Protein AF-A0A1Y2C7G5-F1 (afdb_monomer_lite)

Structure (mmCIF, N/CA/C/O backbone):
data_AF-A0A1Y2C7G5-F1
#
_entry.id   AF-A0A1Y2C7G5-F1
#
loop_
_atom_site.group_PDB
_atom_site.id
_atom_site.type_symbol
_atom_site.label_atom_id
_atom_site.label_alt_id
_atom_site.label_comp_id
_atom_site.label_asym_id
_atom_site.label_entity_id
_atom_site.label_seq_id
_atom_site.pdbx_PDB_ins_code
_atom_site.Cartn_x
_atom_site.Cartn_y
_atom_site.Cartn_z
_atom_site.occupancy
_atom_site.B_iso_or_equiv
_atom_site.auth_seq_id
_atom_site.auth_comp_id
_atom_site.auth_asym_id
_atom_site.auth_atom_id
_atom_site.pdbx_PDB_model_num
ATOM 1 N N . MET A 1 1 ? -5.604 57.577 -25.622 1.00 51.41 1 MET A N 1
ATOM 2 C CA . MET A 1 1 ? -5.191 56.832 -24.415 1.00 51.41 1 MET A CA 1
ATOM 3 C C . MET A 1 1 ? -6.431 56.536 -23.591 1.00 51.41 1 MET A C 1
ATOM 5 O O . MET A 1 1 ? -6.932 57.482 -23.015 1.00 51.41 1 MET A O 1
ATOM 9 N N . VAL A 1 2 ? -6.930 55.295 -23.579 1.00 41.09 2 VAL A N 1
ATOM 10 C CA . VAL A 1 2 ? -7.532 54.633 -22.401 1.00 41.09 2 VAL A CA 1
ATOM 11 C C . VAL A 1 2 ? -7.419 53.125 -22.664 1.00 41.09 2 VAL A C 1
ATOM 13 O O . VAL A 1 2 ? -7.925 52.638 -23.675 1.00 41.09 2 VAL A O 1
ATOM 16 N N . SER A 1 3 ? -6.680 52.417 -21.813 1.00 42.81 3 SER A N 1
ATOM 17 C CA . SER A 1 3 ? -6.495 50.964 -21.861 1.00 42.81 3 SER A CA 1
ATOM 18 C C . SER A 1 3 ? -7.824 50.241 -21.644 1.00 42.81 3 SER A C 1
ATOM 20 O O . SER A 1 3 ? -8.533 50.539 -20.687 1.00 42.81 3 SER A O 1
ATOM 22 N N . LYS A 1 4 ? -8.146 49.257 -22.491 1.00 42.03 4 LYS A N 1
ATOM 23 C CA . LYS A 1 4 ? -9.118 48.217 -22.142 1.00 42.03 4 LYS A CA 1
ATOM 24 C C . LYS A 1 4 ? -8.353 47.107 -21.435 1.00 42.03 4 LYS A C 1
ATOM 26 O O . LYS A 1 4 ? -7.697 46.298 -22.086 1.00 42.03 4 LYS A O 1
ATOM 31 N N . THR A 1 5 ? -8.385 47.125 -20.109 1.00 48.00 5 THR A N 1
ATOM 32 C CA . THR A 1 5 ? -7.945 45.999 -19.286 1.00 48.00 5 THR A CA 1
ATOM 33 C C . THR A 1 5 ? -8.852 44.820 -19.618 1.00 48.00 5 THR A C 1
ATOM 35 O O . THR A 1 5 ? -10.070 44.912 -19.491 1.00 48.00 5 THR A O 1
ATOM 38 N N . HIS A 1 6 ? -8.261 43.751 -20.142 1.00 41.38 6 HIS A N 1
ATOM 39 C CA . HIS A 1 6 ? -8.934 42.480 -20.354 1.00 41.38 6 HIS A CA 1
ATOM 40 C C . HIS A 1 6 ? -9.128 41.868 -18.960 1.00 41.38 6 HIS A C 1
ATOM 42 O O . HIS A 1 6 ? -8.178 41.343 -18.382 1.00 41.38 6 HIS A O 1
ATOM 48 N N . GLU A 1 7 ? -10.311 42.040 -18.369 1.00 41.59 7 GLU A N 1
ATOM 49 C CA . GLU A 1 7 ? -10.698 41.295 -17.172 1.00 41.59 7 GLU A CA 1
ATOM 50 C C . GLU A 1 7 ? -10.745 39.817 -17.561 1.00 41.59 7 GLU A C 1
ATOM 52 O O . GLU A 1 7 ? -11.618 39.374 -18.308 1.00 41.59 7 GLU A O 1
ATOM 57 N N . GLN A 1 8 ? -9.740 39.064 -17.113 1.00 48.88 8 GLN A N 1
ATOM 58 C CA . GLN A 1 8 ? -9.818 37.612 -17.105 1.00 48.88 8 GLN A CA 1
ATOM 59 C C . GLN A 1 8 ? -11.029 37.222 -16.246 1.00 48.88 8 GLN A C 1
ATOM 61 O O . GLN A 1 8 ? -11.233 37.844 -15.199 1.00 48.88 8 GLN A O 1
ATOM 66 N N . PRO A 1 9 ? -11.836 36.227 -16.649 1.00 37.09 9 PRO A N 1
ATOM 67 C CA . PRO A 1 9 ? -12.892 35.729 -15.786 1.00 37.09 9 PRO A CA 1
ATOM 68 C C . PRO A 1 9 ? -12.248 35.252 -14.482 1.00 37.09 9 PRO A C 1
ATOM 70 O O . PRO A 1 9 ? -11.408 34.352 -14.484 1.00 37.09 9 PRO A O 1
ATOM 73 N N . ILE A 1 10 ? -12.612 35.901 -13.376 1.00 46.59 10 ILE A N 1
ATOM 74 C CA . ILE A 1 10 ? -12.344 35.393 -12.036 1.00 46.59 10 ILE A CA 1
ATOM 75 C C . ILE A 1 10 ? -13.164 34.112 -11.954 1.00 46.59 10 ILE A C 1
ATOM 77 O O . ILE A 1 10 ? -14.386 34.161 -11.831 1.00 46.59 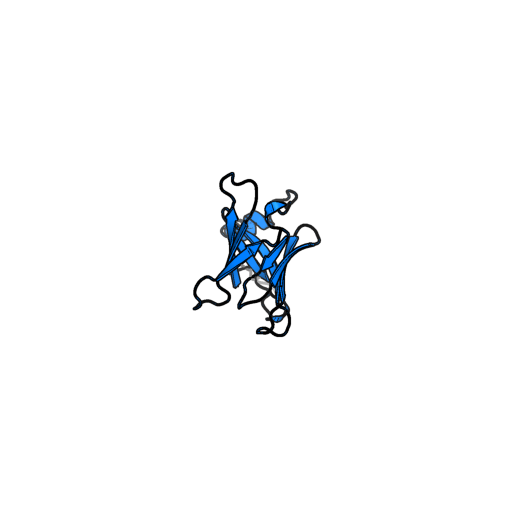10 ILE A O 1
ATOM 81 N N . ILE A 1 11 ? -12.501 32.971 -12.118 1.00 42.19 11 ILE A N 1
ATOM 82 C CA . ILE A 1 11 ? -13.106 31.681 -11.819 1.00 42.19 11 ILE A CA 1
ATOM 83 C C . ILE A 1 11 ? -13.398 31.723 -10.321 1.00 42.19 11 ILE A C 1
ATOM 85 O O . ILE A 1 11 ? -12.489 31.899 -9.505 1.00 42.19 11 ILE A O 1
ATOM 89 N N . ASP A 1 12 ? -14.677 31.655 -9.976 1.00 39.59 12 ASP A N 1
ATOM 90 C CA . ASP A 1 12 ? -15.133 31.611 -8.600 1.00 39.59 12 ASP A CA 1
ATOM 91 C C . ASP A 1 12 ? -14.584 30.324 -7.961 1.00 39.59 12 ASP A C 1
ATOM 93 O O . ASP A 1 12 ? -14.907 29.208 -8.372 1.00 39.59 12 ASP A O 1
ATOM 97 N N . ALA A 1 13 ? -13.700 30.473 -6.972 1.00 43.47 13 ALA A N 1
ATOM 98 C CA . ALA A 1 13 ? -13.048 29.359 -6.283 1.00 43.47 13 ALA A CA 1
ATOM 99 C C . ALA A 1 13 ? -14.039 28.445 -5.536 1.00 43.47 13 ALA A C 1
ATOM 101 O O . ALA A 1 13 ? -13.641 27.407 -5.006 1.00 43.47 13 ALA A O 1
ATOM 102 N N . SER A 1 14 ? -15.324 28.806 -5.493 1.00 42.12 14 SER A N 1
ATOM 103 C CA . SER A 1 14 ? -16.374 27.962 -4.934 1.00 42.12 14 SER A CA 1
ATOM 104 C C . SER A 1 14 ? -16.755 26.764 -5.823 1.00 42.12 14 SER A C 1
ATOM 106 O O . SER A 1 14 ? -17.218 25.758 -5.283 1.00 42.12 14 SER A O 1
ATOM 108 N N . GLU A 1 15 ? -16.449 26.770 -7.129 1.00 40.94 15 GLU A N 1
ATOM 109 C CA . GLU A 1 15 ? -16.726 25.627 -8.027 1.00 40.94 15 GLU A CA 1
ATOM 110 C C . GLU A 1 15 ? -15.600 24.571 -8.078 1.00 40.94 15 GLU A C 1
ATOM 112 O O . GLU A 1 15 ? -15.836 23.420 -8.450 1.00 40.94 15 GLU A O 1
ATOM 117 N N . LEU A 1 16 ? -14.393 24.900 -7.599 1.00 40.94 16 LEU A N 1
ATOM 118 C CA . LEU A 1 16 ? -13.243 23.978 -7.497 1.00 40.94 16 LEU A CA 1
ATOM 119 C C . LEU A 1 16 ? -13.397 22.898 -6.406 1.00 40.94 16 LEU A C 1
ATOM 121 O O . LEU A 1 16 ? -12.507 22.072 -6.196 1.00 40.94 16 LEU A O 1
ATOM 125 N N . THR A 1 17 ? -14.519 22.891 -5.688 1.00 44.03 17 THR A N 1
ATOM 126 C CA . THR A 1 17 ? -14.719 22.062 -4.490 1.00 44.03 17 THR A CA 1
ATOM 127 C C . THR A 1 17 ? -15.433 20.737 -4.753 1.00 44.03 17 THR A C 1
ATOM 129 O O . THR A 1 17 ? -15.650 19.973 -3.815 1.00 44.03 17 THR A O 1
ATOM 132 N N . SER A 1 18 ? -15.751 20.405 -6.005 1.00 40.66 18 SER A N 1
ATOM 133 C CA . SER A 1 18 ? -16.521 19.192 -6.326 1.00 40.66 18 SER A CA 1
ATOM 134 C C . SER A 1 18 ? -15.691 17.902 -6.382 1.00 40.66 18 SER A C 1
ATOM 136 O O . SER A 1 18 ? -16.245 16.849 -6.690 1.00 40.66 18 SER A O 1
ATOM 138 N N . ASN A 1 19 ? -14.387 17.945 -6.078 1.00 41.91 19 ASN A N 1
ATOM 139 C CA . ASN A 1 19 ? -13.606 16.727 -5.889 1.00 41.91 19 ASN A CA 1
ATOM 140 C C . ASN A 1 19 ? -13.552 16.381 -4.386 1.00 41.91 19 ASN A C 1
ATOM 142 O O . ASN A 1 19 ? -13.026 17.185 -3.605 1.00 41.91 19 ASN A O 1
ATOM 146 N N . PRO A 1 20 ? -14.048 15.205 -3.951 1.00 49.25 20 PRO A N 1
ATOM 147 C CA . PRO A 1 20 ? -13.885 14.746 -2.571 1.00 49.25 20 PRO A CA 1
ATOM 148 C C . PRO A 1 20 ? -12.416 14.743 -2.112 1.00 49.25 20 PRO A C 1
ATOM 150 O O . PRO A 1 20 ? -12.155 14.927 -0.923 1.00 49.25 20 PRO A O 1
ATOM 153 N N . LEU A 1 21 ? -11.456 14.644 -3.042 1.00 40.38 21 LEU A N 1
ATOM 154 C CA . LEU A 1 21 ? -10.027 14.774 -2.760 1.00 40.38 21 LEU A CA 1
ATOM 155 C C . LEU A 1 21 ? -9.626 16.193 -2.318 1.00 40.38 21 LEU A C 1
ATOM 157 O O . LEU A 1 21 ? -8.876 16.347 -1.358 1.00 40.38 21 LEU A O 1
ATOM 161 N N . SER A 1 22 ? -10.164 17.239 -2.955 1.00 37.59 22 SER A N 1
ATOM 162 C CA . SER A 1 22 ? -9.899 18.642 -2.591 1.00 37.59 22 SER A CA 1
ATOM 163 C C . SER A 1 22 ? -10.524 19.010 -1.243 1.00 37.59 22 SER A C 1
ATOM 165 O O . SER A 1 22 ? -9.945 19.777 -0.475 1.00 37.59 22 SER A O 1
ATOM 167 N N . GLN A 1 23 ? -11.687 18.433 -0.922 1.00 44.56 23 GLN A N 1
ATOM 168 C CA . GLN A 1 23 ? -12.337 18.617 0.380 1.00 44.56 23 GLN A CA 1
ATOM 169 C C . GLN A 1 23 ? -11.601 17.877 1.505 1.00 44.56 23 GLN A C 1
ATOM 171 O O . GLN A 1 23 ? -11.470 18.419 2.603 1.00 44.56 23 GLN A O 1
ATOM 176 N N . ALA A 1 24 ? -11.057 16.687 1.224 1.00 44.62 24 ALA A N 1
ATOM 177 C CA . ALA A 1 24 ? -10.143 16.006 2.132 1.00 44.62 24 ALA A CA 1
ATOM 178 C C . ALA A 1 24 ? -8.875 16.856 2.356 1.00 44.62 24 ALA A C 1
ATOM 180 O O . ALA A 1 24 ? -8.520 17.190 3.480 1.00 44.62 24 ALA A O 1
ATOM 181 N N . LEU A 1 25 ? -8.232 17.354 1.304 1.00 45.97 25 LEU A N 1
ATOM 182 C CA . LEU A 1 25 ? -6.993 18.127 1.456 1.00 45.97 25 LEU A CA 1
ATOM 183 C C . LEU A 1 25 ? -7.192 19.520 2.105 1.00 45.97 25 LEU A C 1
ATOM 185 O O . LEU A 1 25 ? -6.262 20.044 2.717 1.00 45.97 25 LEU A O 1
ATOM 189 N N . GLY A 1 26 ? -8.391 20.114 2.016 1.00 37.16 26 GLY A N 1
ATOM 190 C CA . GLY A 1 26 ? -8.720 21.433 2.580 1.00 37.16 26 GLY A CA 1
ATOM 191 C C . GLY A 1 26 ? -9.122 21.447 4.063 1.00 37.16 26 GLY A C 1
ATOM 192 O O . GLY A 1 26 ? -9.064 22.498 4.713 1.00 37.16 26 GLY A O 1
ATOM 193 N N . ALA A 1 27 ? -9.499 20.305 4.640 1.00 41.41 27 ALA A N 1
ATOM 194 C CA . ALA A 1 27 ? -9.822 20.220 6.058 1.00 41.41 27 ALA A CA 1
ATOM 195 C C . ALA A 1 27 ? -8.530 20.209 6.892 1.00 41.41 27 ALA A C 1
ATOM 197 O O . ALA A 1 27 ? -7.851 19.190 7.028 1.00 41.41 27 ALA A O 1
ATOM 198 N N . LYS A 1 28 ? -8.197 21.361 7.492 1.00 36.19 28 LYS A N 1
ATOM 199 C CA . LYS A 1 28 ? -7.251 21.470 8.613 1.00 36.19 28 LYS A CA 1
ATOM 200 C C . LYS A 1 28 ? -7.784 20.676 9.804 1.00 36.19 28 LYS A C 1
ATOM 202 O O . LYS A 1 28 ? -8.421 21.205 10.708 1.00 36.19 28 LYS A O 1
ATOM 207 N N . SER A 1 29 ? -7.536 19.385 9.803 1.00 36.09 29 SER A N 1
ATOM 208 C CA . SER A 1 29 ? -7.647 18.512 10.958 1.00 36.09 29 SER A CA 1
ATOM 209 C C . SER A 1 29 ? -6.587 17.463 10.733 1.00 36.09 29 SER A C 1
ATOM 211 O O . SER A 1 29 ? -6.627 16.799 9.709 1.00 36.09 29 SER A O 1
ATOM 213 N N . SER A 1 30 ? -5.596 17.424 11.627 1.00 38.59 30 SER A N 1
ATOM 214 C CA . SER A 1 30 ? -4.613 16.349 11.791 1.00 38.59 30 SER A CA 1
ATOM 215 C C . SER A 1 30 ? -5.033 15.082 11.039 1.00 38.59 30 SER A C 1
ATOM 217 O O . SER A 1 30 ? -5.835 14.309 11.567 1.00 38.59 30 SER A O 1
ATOM 219 N N . TRP A 1 31 ? -4.540 14.908 9.806 1.00 44.34 31 TRP A N 1
ATOM 220 C CA . TRP A 1 31 ? -4.785 13.721 8.991 1.00 44.34 31 TRP A CA 1
ATOM 221 C C . TRP A 1 31 ? -3.990 12.592 9.628 1.00 44.34 31 TRP A C 1
ATOM 223 O O . TRP A 1 31 ? -2.879 12.277 9.227 1.00 44.34 31 TRP A O 1
ATOM 233 N N . TYR A 1 32 ? -4.523 12.063 10.724 1.00 46.28 32 TYR A N 1
ATOM 234 C CA . TYR A 1 32 ? -3.939 10.938 11.415 1.00 46.28 32 TYR A CA 1
ATOM 235 C C . TYR A 1 32 ? -4.236 9.726 10.544 1.00 46.28 32 TYR A C 1
ATOM 237 O O . TYR A 1 32 ? -5.378 9.268 10.467 1.00 46.28 32 TYR A O 1
ATOM 245 N N . ALA A 1 33 ? -3.224 9.253 9.827 1.00 52.00 33 ALA A N 1
ATOM 246 C CA . ALA A 1 33 ? -3.303 7.987 9.129 1.00 52.00 33 ALA A CA 1
ATOM 247 C C . ALA A 1 33 ? -3.684 6.900 10.146 1.00 52.00 33 ALA A C 1
ATOM 249 O O . ALA A 1 33 ? -2.953 6.710 11.123 1.00 52.00 33 ALA A O 1
ATOM 250 N N . PRO A 1 34 ? -4.816 6.193 9.987 1.00 60.69 34 PRO A N 1
ATOM 251 C CA . PRO A 1 34 ? -5.204 5.223 10.993 1.00 60.69 34 PRO A CA 1
ATOM 252 C C . PRO A 1 34 ? -4.128 4.139 11.092 1.00 60.69 34 PRO A C 1
ATOM 254 O O . PRO A 1 34 ? -3.773 3.501 10.099 1.00 60.69 34 PRO A O 1
ATOM 257 N N . ALA A 1 35 ? -3.648 3.910 12.318 1.00 63.94 35 ALA A N 1
ATOM 258 C CA . ALA A 1 35 ? -2.714 2.847 12.667 1.00 63.94 35 ALA A CA 1
ATOM 259 C C . ALA A 1 35 ? -2.964 1.478 11.991 1.00 63.94 35 ALA A C 1
ATOM 261 O O . ALA A 1 35 ? -1.958 0.847 11.653 1.00 63.94 35 ALA A O 1
ATOM 262 N N . PRO A 1 36 ? -4.215 1.006 11.756 1.00 79.81 36 PRO A N 1
ATOM 263 C CA . PRO A 1 36 ? -4.458 -0.320 11.179 1.00 79.81 36 PRO A CA 1
ATOM 264 C C . PRO A 1 36 ? -3.858 -0.559 9.785 1.00 79.81 36 PRO A C 1
ATOM 266 O O . PRO A 1 36 ? -3.488 -1.696 9.491 1.00 79.81 36 PRO A O 1
ATOM 269 N N . TYR A 1 37 ? -3.708 0.472 8.946 1.00 86.31 37 TYR A N 1
ATOM 270 C CA . TYR A 1 37 ? -3.245 0.309 7.556 1.00 86.31 37 TYR A CA 1
ATOM 271 C C . TYR A 1 37 ? -1.727 0.155 7.416 1.00 86.31 37 TYR A C 1
ATOM 273 O O . TYR A 1 37 ? -1.238 -0.227 6.356 1.00 86.31 37 TYR A O 1
ATOM 281 N N . ARG A 1 38 ? -0.969 0.462 8.474 1.00 90.00 38 ARG A N 1
ATOM 282 C CA . ARG A 1 38 ? 0.492 0.334 8.482 1.00 90.00 38 ARG A CA 1
ATOM 283 C C . ARG A 1 38 ? 0.895 -1.129 8.633 1.00 90.00 38 ARG A C 1
ATOM 285 O O . ARG A 1 38 ? 0.231 -1.893 9.342 1.00 90.00 38 ARG A O 1
ATOM 292 N N . GLY A 1 39 ? 2.015 -1.489 8.019 1.00 92.81 39 GLY A N 1
ATOM 293 C CA . GLY A 1 39 ? 2.597 -2.822 8.128 1.00 92.81 39 GLY A CA 1
ATOM 294 C C . GLY A 1 39 ? 3.240 -3.293 6.835 1.00 92.81 39 GLY A C 1
ATOM 295 O O . GLY A 1 39 ? 3.287 -2.566 5.842 1.00 92.81 39 GLY A O 1
ATOM 296 N N . THR A 1 40 ? 3.725 -4.525 6.875 1.00 95.56 40 THR A N 1
ATOM 297 C CA . THR A 1 40 ? 4.298 -5.215 5.725 1.00 95.56 40 THR A CA 1
ATOM 298 C C . THR A 1 40 ? 3.294 -6.239 5.231 1.00 95.56 40 THR A C 1
ATOM 300 O O . THR A 1 40 ? 2.711 -6.969 6.028 1.00 95.56 40 THR A O 1
ATOM 303 N N . PHE A 1 41 ? 3.083 -6.284 3.924 1.00 96.12 41 PHE A N 1
ATOM 304 C CA . PHE A 1 41 ? 2.123 -7.161 3.279 1.00 96.12 41 PHE A CA 1
ATOM 305 C C . PHE A 1 41 ? 2.808 -7.927 2.158 1.00 96.12 41 PHE A C 1
ATOM 307 O O . PHE A 1 41 ? 3.642 -7.367 1.448 1.00 96.12 41 PHE A O 1
ATOM 314 N N . LYS A 1 42 ? 2.466 -9.198 1.983 1.00 96.25 42 LYS A N 1
ATOM 315 C CA . LYS A 1 42 ? 3.126 -10.088 1.035 1.00 96.25 42 LYS A CA 1
ATOM 316 C C . LYS A 1 42 ? 2.127 -10.701 0.070 1.00 96.25 42 LYS A C 1
ATOM 318 O O . LYS A 1 42 ? 1.031 -11.098 0.453 1.00 96.25 42 LYS A O 1
ATOM 323 N N . ASN A 1 43 ? 2.568 -10.832 -1.168 1.00 94.50 43 ASN A N 1
ATOM 324 C CA . ASN A 1 43 ? 2.008 -11.729 -2.155 1.00 94.50 43 ASN A CA 1
ATOM 325 C C . ASN A 1 43 ? 3.144 -12.635 -2.670 1.00 94.50 43 ASN A C 1
ATOM 327 O O . ASN A 1 43 ? 4.289 -12.196 -2.786 1.00 94.50 43 ASN A O 1
ATOM 331 N N . ALA A 1 44 ? 2.857 -13.914 -2.914 1.00 91.00 44 ALA A N 1
ATOM 332 C CA . ALA A 1 44 ? 3.880 -14.880 -3.317 1.00 91.00 44 ALA A CA 1
ATOM 333 C C . ALA A 1 44 ? 4.501 -14.564 -4.688 1.00 91.00 44 ALA A C 1
ATOM 335 O O . ALA A 1 44 ? 5.698 -14.781 -4.863 1.00 91.00 44 ALA A O 1
ATOM 336 N N . ASP A 1 45 ? 3.705 -14.017 -5.605 1.00 89.38 45 ASP A N 1
ATOM 337 C CA . ASP A 1 45 ? 4.074 -13.779 -7.000 1.00 89.38 45 ASP A CA 1
ATOM 338 C C . ASP A 1 45 ? 4.563 -12.341 -7.224 1.00 89.38 45 ASP A C 1
ATOM 340 O O . ASP A 1 45 ? 5.475 -12.102 -8.008 1.00 89.38 45 ASP A O 1
ATOM 344 N N . TYR A 1 46 ? 3.992 -11.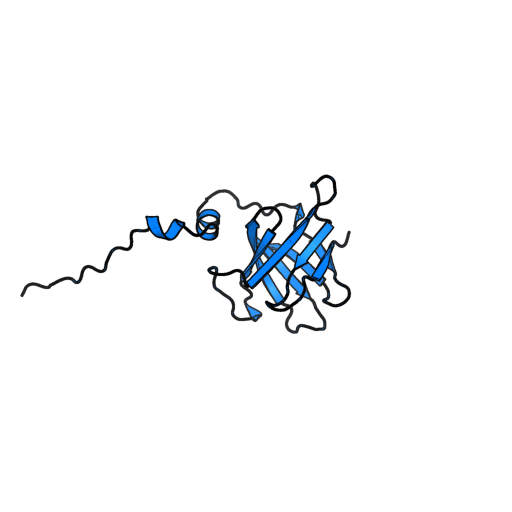376 -6.497 1.00 88.81 46 TYR A N 1
ATOM 345 C CA . TYR A 1 46 ? 4.256 -9.947 -6.716 1.00 88.81 46 TYR A CA 1
ATOM 346 C C . TYR A 1 46 ? 5.213 -9.317 -5.700 1.00 88.81 46 TYR A C 1
ATOM 348 O O . TYR A 1 46 ? 5.625 -8.171 -5.880 1.00 88.81 46 TYR A O 1
ATOM 356 N N . GLY A 1 47 ? 5.603 -10.045 -4.653 1.00 92.31 47 GLY A N 1
ATOM 357 C CA . GLY A 1 47 ? 6.584 -9.589 -3.671 1.00 92.31 47 GLY A CA 1
ATOM 358 C C . GLY A 1 47 ? 5.958 -8.941 -2.438 1.00 92.31 47 GLY A C 1
ATOM 359 O O . GLY A 1 47 ? 4.972 -9.428 -1.885 1.00 92.31 47 GLY A O 1
ATOM 360 N N . THR A 1 48 ? 6.584 -7.876 -1.939 1.00 95.25 48 THR A N 1
ATOM 361 C CA . THR A 1 48 ? 6.247 -7.281 -0.638 1.00 95.25 48 THR A CA 1
ATOM 362 C C . THR A 1 48 ? 5.890 -5.812 -0.783 1.00 95.25 48 THR A C 1
ATOM 364 O O . THR A 1 48 ? 6.648 -5.043 -1.362 1.00 95.25 48 THR A O 1
ATOM 367 N N . ILE A 1 49 ? 4.769 -5.405 -0.195 1.00 95.00 49 ILE A N 1
ATOM 368 C CA . ILE A 1 49 ? 4.395 -4.003 -0.040 1.00 95.00 49 ILE A CA 1
ATOM 369 C C . ILE A 1 49 ? 4.532 -3.612 1.427 1.00 95.00 49 ILE A C 1
ATOM 371 O O . ILE A 1 49 ? 3.883 -4.183 2.298 1.00 95.00 49 ILE A O 1
ATOM 375 N N . THR A 1 50 ? 5.333 -2.590 1.705 1.00 95.19 50 THR A N 1
ATOM 376 C CA . THR A 1 50 ? 5.449 -2.002 3.043 1.00 95.19 50 THR A CA 1
ATOM 377 C C . THR A 1 50 ? 4.745 -0.654 3.077 1.00 95.19 50 THR A C 1
ATOM 379 O O . THR A 1 50 ? 5.086 0.241 2.305 1.00 95.19 50 THR A O 1
ATOM 382 N N . ILE A 1 51 ? 3.789 -0.485 3.991 1.00 94.19 51 ILE A N 1
ATOM 383 C CA . ILE A 1 51 ? 3.065 0.771 4.210 1.00 94.19 51 ILE A CA 1
ATOM 384 C C . ILE A 1 51 ? 3.592 1.435 5.483 1.00 94.19 51 ILE A C 1
ATOM 386 O O . ILE A 1 51 ? 3.406 0.928 6.593 1.00 94.19 51 ILE A O 1
ATOM 390 N N . THR A 1 52 ? 4.235 2.592 5.318 1.00 92.81 52 THR A N 1
ATOM 391 C CA . THR A 1 52 ? 4.830 3.385 6.406 1.00 92.81 52 THR A CA 1
ATOM 392 C C . THR A 1 52 ? 4.217 4.773 6.490 1.00 92.81 52 THR A C 1
ATOM 394 O O . THR A 1 52 ? 3.693 5.296 5.512 1.00 92.81 52 THR A O 1
ATOM 397 N N . GLU A 1 53 ? 4.296 5.385 7.668 1.00 90.31 53 GLU A N 1
ATOM 398 C CA . GLU A 1 53 ? 3.900 6.775 7.867 1.00 90.31 53 GLU A CA 1
ATOM 399 C C . GLU A 1 53 ? 5.135 7.678 7.834 1.00 90.31 53 GLU A C 1
ATOM 401 O O . GLU A 1 53 ? 6.118 7.425 8.533 1.00 90.31 53 GLU A O 1
ATOM 406 N N . ARG A 1 54 ? 5.086 8.734 7.021 1.00 85.94 54 ARG A N 1
ATOM 407 C CA . ARG A 1 54 ? 6.127 9.763 6.928 1.00 85.94 54 ARG A CA 1
ATOM 408 C C . ARG A 1 54 ? 5.444 11.118 6.850 1.00 85.94 54 ARG A C 1
ATOM 410 O O . ARG A 1 54 ? 4.591 11.320 5.992 1.00 85.94 54 ARG A O 1
ATOM 417 N N . GLU A 1 55 ? 5.790 12.021 7.765 1.00 85.00 55 GLU A N 1
ATOM 418 C CA . GLU A 1 55 ? 5.216 13.378 7.824 1.00 85.00 55 GLU A CA 1
ATOM 419 C C . GLU A 1 55 ? 3.672 13.391 7.903 1.00 85.00 55 GLU A C 1
ATOM 421 O O . GLU A 1 55 ? 3.010 14.240 7.310 1.00 85.00 55 GLU A O 1
ATOM 426 N N . GLY A 1 56 ? 3.081 12.418 8.611 1.00 81.19 56 GLY A N 1
ATOM 427 C CA . GLY A 1 56 ? 1.623 12.276 8.746 1.00 81.19 56 GLY A CA 1
ATOM 428 C C . GLY A 1 56 ? 0.914 11.731 7.501 1.00 81.19 56 GLY A C 1
ATOM 429 O O . GLY A 1 56 ? -0.311 11.714 7.445 1.00 81.19 56 GLY A O 1
ATOM 430 N N . LYS A 1 57 ? 1.663 11.284 6.488 1.00 85.06 57 LYS A N 1
ATOM 431 C CA . LYS A 1 57 ? 1.133 10.691 5.256 1.00 85.06 57 LYS A CA 1
ATOM 432 C C . LYS A 1 57 ? 1.506 9.217 5.164 1.00 85.06 57 LYS A C 1
ATOM 434 O O . LYS A 1 57 ? 2.587 8.823 5.603 1.00 85.06 57 LYS A O 1
ATOM 439 N N . LEU A 1 58 ? 0.634 8.407 4.566 1.00 89.25 58 LEU A N 1
ATOM 440 C CA . LEU A 1 58 ? 0.938 7.007 4.279 1.00 89.25 58 LEU A CA 1
ATOM 441 C C . LEU A 1 58 ? 1.678 6.886 2.955 1.00 89.25 58 LEU A C 1
ATOM 443 O O . LEU A 1 58 ? 1.267 7.447 1.947 1.00 89.25 58 LEU A O 1
ATOM 447 N N . TRP A 1 59 ? 2.743 6.102 2.965 1.00 91.50 59 TRP A N 1
ATOM 448 C CA . TRP A 1 59 ? 3.539 5.781 1.793 1.00 91.50 59 TRP A CA 1
ATOM 449 C C . TRP A 1 59 ? 3.627 4.273 1.660 1.00 91.50 59 TRP A C 1
ATOM 451 O O . TRP A 1 59 ? 3.934 3.598 2.646 1.00 91.50 59 TRP A O 1
ATOM 461 N N . PHE A 1 60 ? 3.396 3.754 0.457 1.00 93.19 60 PHE A N 1
ATOM 462 C CA . PHE A 1 60 ? 3.715 2.365 0.148 1.00 93.19 60 PHE A CA 1
ATOM 463 C C . PHE A 1 60 ? 5.079 2.281 -0.535 1.00 93.19 60 PHE A C 1
ATOM 465 O O . PHE A 1 60 ? 5.486 3.200 -1.246 1.00 93.19 60 PHE A O 1
ATOM 472 N N . ASN A 1 61 ? 5.764 1.168 -0.323 1.00 93.75 61 ASN A N 1
ATOM 473 C CA . ASN A 1 61 ? 6.950 0.758 -1.057 1.00 93.75 61 ASN A CA 1
ATOM 474 C C . ASN A 1 61 ? 6.748 -0.700 -1.485 1.00 93.75 61 ASN A C 1
ATOM 476 O O . ASN A 1 61 ? 6.547 -1.556 -0.627 1.00 93.75 61 ASN A O 1
ATOM 480 N N . LEU A 1 62 ? 6.730 -0.948 -2.791 1.00 92.38 62 LEU A N 1
ATOM 481 C CA . LEU A 1 62 ? 6.660 -2.268 -3.403 1.00 92.38 62 LEU A CA 1
ATOM 482 C C . LEU A 1 62 ? 8.079 -2.722 -3.738 1.00 92.38 62 LEU A C 1
ATOM 484 O O . LEU A 1 62 ? 8.754 -2.083 -4.542 1.00 92.38 62 LEU A O 1
ATOM 488 N N . GLN A 1 63 ? 8.473 -3.845 -3.149 1.00 92.38 63 GLN A N 1
ATOM 489 C CA . GLN A 1 63 ? 9.700 -4.566 -3.455 1.00 92.38 63 GLN A CA 1
ATOM 490 C C . GLN A 1 63 ? 9.326 -5.865 -4.157 1.00 92.38 63 GLN A C 1
ATOM 492 O O . GLN A 1 63 ? 8.663 -6.730 -3.573 1.00 92.38 63 GLN A O 1
ATOM 497 N N . SER A 1 64 ? 9.735 -5.997 -5.412 1.00 87.38 64 SER A N 1
ATOM 498 C CA . SER A 1 64 ? 9.410 -7.139 -6.259 1.00 87.38 64 SER A CA 1
ATOM 499 C C . SER A 1 64 ? 10.608 -7.500 -7.123 1.00 87.38 64 SER A C 1
ATOM 501 O O . SER A 1 64 ? 11.332 -6.620 -7.571 1.00 87.38 64 SER A O 1
ATOM 503 N N . SER A 1 65 ? 10.812 -8.789 -7.391 1.00 80.50 65 SER A N 1
ATOM 504 C CA . SER A 1 65 ? 11.785 -9.215 -8.404 1.00 80.50 65 SER A CA 1
ATOM 505 C C . SER A 1 65 ? 11.333 -8.885 -9.829 1.00 80.50 65 SER A C 1
ATOM 507 O O . SER A 1 65 ? 12.167 -8.844 -10.726 1.00 80.50 65 SER A O 1
ATOM 509 N N . GLU A 1 66 ? 10.032 -8.653 -10.029 1.00 76.69 66 GLU A N 1
ATOM 510 C CA . GLU A 1 66 ? 9.421 -8.389 -11.338 1.00 76.69 66 GLU A CA 1
ATOM 511 C C . GLU A 1 66 ? 9.413 -6.897 -11.707 1.00 76.69 66 GLU A C 1
ATOM 513 O O . GLU A 1 66 ? 9.156 -6.540 -12.855 1.00 76.69 66 GLU A O 1
ATOM 518 N N . VAL A 1 67 ? 9.675 -6.008 -10.742 1.00 70.81 67 VAL A N 1
ATOM 519 C CA . VAL A 1 67 ? 9.574 -4.555 -10.918 1.00 70.81 67 VAL A CA 1
ATOM 520 C C . VAL A 1 67 ? 10.854 -3.887 -10.419 1.00 70.81 67 VAL A C 1
ATOM 522 O O . VAL A 1 67 ? 11.121 -3.883 -9.222 1.00 70.81 67 VAL A O 1
ATOM 525 N N . ASP A 1 68 ? 11.626 -3.304 -11.340 1.00 70.50 68 ASP A N 1
ATOM 526 C CA . ASP A 1 68 ? 12.839 -2.523 -11.056 1.00 70.50 68 ASP A CA 1
ATOM 527 C C . ASP A 1 68 ? 12.712 -1.133 -11.715 1.00 70.50 68 ASP A C 1
ATOM 529 O O . ASP A 1 68 ? 12.539 -1.056 -12.938 1.00 70.50 68 ASP A O 1
ATOM 533 N N . PRO A 1 69 ? 12.760 -0.020 -10.956 1.00 75.19 69 PRO A N 1
ATOM 534 C CA . PRO A 1 69 ? 13.035 0.078 -9.518 1.00 75.19 69 PRO A CA 1
ATOM 535 C C . PRO A 1 69 ? 11.830 -0.232 -8.620 1.00 75.19 69 PRO A C 1
ATOM 537 O O . PRO A 1 69 ? 10.681 -0.155 -9.058 1.00 75.19 69 PRO A O 1
ATOM 540 N N . ASP A 1 70 ? 12.108 -0.470 -7.331 1.00 83.44 70 ASP A N 1
ATOM 541 C CA . ASP A 1 70 ? 11.103 -0.499 -6.259 1.00 83.44 70 ASP A CA 1
ATOM 542 C C . ASP A 1 70 ? 10.127 0.685 -6.405 1.00 83.44 70 ASP A C 1
ATOM 544 O O . ASP A 1 70 ? 10.524 1.860 -6.403 1.00 83.44 70 ASP A O 1
ATOM 548 N N . LEU A 1 71 ? 8.828 0.397 -6.493 1.00 86.56 71 LEU A N 1
ATOM 549 C CA . LEU A 1 71 ? 7.816 1.440 -6.639 1.00 86.56 71 LEU A CA 1
ATOM 550 C C . LEU A 1 71 ? 7.463 2.017 -5.276 1.00 86.56 71 LEU A C 1
ATOM 552 O O . LEU A 1 71 ? 7.067 1.305 -4.361 1.00 86.56 71 LEU A O 1
ATOM 556 N N . THR A 1 72 ? 7.567 3.334 -5.142 1.00 89.69 72 THR A N 1
ATOM 557 C CA . THR A 1 72 ? 7.145 4.054 -3.938 1.00 89.69 72 THR A CA 1
ATOM 558 C C . THR A 1 72 ? 6.088 5.076 -4.307 1.00 89.69 72 THR A C 1
ATOM 560 O O . THR A 1 72 ? 6.234 5.764 -5.319 1.00 89.69 72 THR A O 1
ATOM 563 N N . GLY A 1 73 ? 5.051 5.211 -3.484 1.00 89.44 73 GLY A N 1
ATOM 564 C CA . GLY A 1 73 ? 3.996 6.177 -3.754 1.00 89.44 73 GLY A CA 1
ATOM 565 C C . GLY A 1 73 ? 3.181 6.599 -2.542 1.00 89.44 73 GLY A C 1
ATOM 566 O O . GLY A 1 73 ? 3.195 5.950 -1.493 1.00 89.44 73 GLY A O 1
ATOM 567 N N . LEU A 1 74 ? 2.493 7.727 -2.703 1.00 89.19 74 LEU A N 1
ATOM 568 C CA . LEU A 1 74 ? 1.665 8.350 -1.675 1.00 89.19 74 LEU A CA 1
ATOM 569 C C . LEU A 1 74 ? 0.269 7.722 -1.667 1.00 89.19 74 LEU A C 1
ATOM 571 O O . LEU A 1 74 ? -0.406 7.703 -2.697 1.00 89.19 74 LEU A O 1
ATOM 575 N N . LEU A 1 75 ? -0.171 7.273 -0.492 1.00 89.00 75 LEU A N 1
ATOM 576 C CA . LEU A 1 75 ? -1.518 6.772 -0.242 1.00 89.00 75 LEU A CA 1
ATOM 577 C C . LEU A 1 75 ? -2.376 7.846 0.430 1.00 89.00 75 LEU A C 1
ATOM 579 O O . LEU A 1 75 ? -2.013 8.379 1.482 1.00 89.00 75 LEU A O 1
ATOM 583 N N . LEU A 1 76 ? -3.551 8.104 -0.141 1.00 85.88 76 LEU A N 1
ATOM 584 C CA . LEU A 1 76 ? -4.563 8.992 0.422 1.00 85.88 76 LEU A CA 1
ATOM 585 C C . LEU A 1 76 ? -5.897 8.260 0.623 1.00 85.88 76 LEU A C 1
ATOM 587 O O . LEU A 1 76 ? -6.248 7.394 -0.181 1.00 85.88 76 LEU A O 1
ATOM 591 N N . PRO A 1 77 ? -6.676 8.605 1.663 1.00 85.25 77 PRO A N 1
ATOM 592 C CA . PRO A 1 77 ? -8.025 8.076 1.826 1.00 85.25 77 PRO A CA 1
ATOM 593 C C . PRO A 1 77 ? -8.905 8.398 0.617 1.00 85.25 77 PRO A C 1
ATOM 595 O O . PRO A 1 77 ? -8.990 9.551 0.202 1.00 85.25 77 PRO A O 1
ATOM 598 N N . TRP A 1 78 ? -9.585 7.383 0.080 1.00 82.12 78 TRP A N 1
ATOM 599 C CA . TRP A 1 78 ? -10.516 7.542 -1.043 1.00 82.12 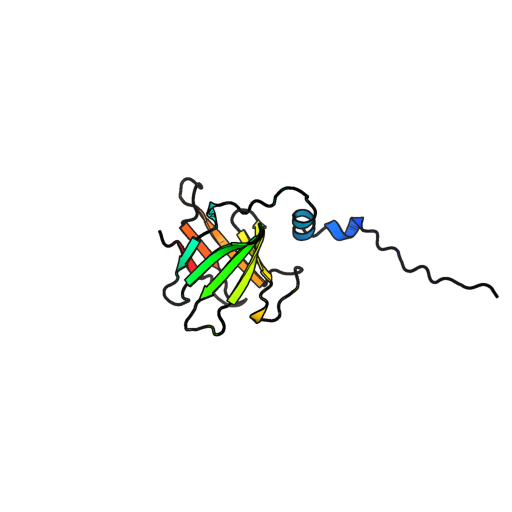78 TRP A CA 1
ATOM 600 C C . TRP A 1 78 ? -11.964 7.275 -0.626 1.00 82.12 78 TRP A C 1
ATOM 602 O O . TRP A 1 78 ? -12.865 8.067 -0.890 1.00 82.12 78 TRP A O 1
ATOM 612 N N . SER A 1 79 ? -12.198 6.156 0.059 1.00 83.94 79 SER A N 1
ATOM 613 C CA . SER A 1 79 ? -13.502 5.790 0.620 1.00 83.94 79 SER A CA 1
ATOM 614 C C . SER A 1 79 ? -13.324 4.860 1.822 1.00 83.94 79 SER A C 1
ATOM 616 O O . SER A 1 79 ? -12.200 4.565 2.229 1.00 83.94 79 SER A O 1
ATOM 618 N N . ARG A 1 80 ? -14.425 4.363 2.404 1.00 81.56 80 ARG A N 1
ATOM 619 C CA . ARG A 1 80 ? -14.366 3.386 3.506 1.00 81.56 80 ARG A CA 1
ATOM 620 C C . ARG A 1 80 ? -13.500 2.186 3.104 1.00 81.56 80 ARG A C 1
ATOM 622 O O . ARG A 1 80 ? -13.799 1.542 2.104 1.00 81.56 80 ARG A O 1
ATOM 629 N N . ASN A 1 81 ? -12.456 1.908 3.887 1.00 83.50 81 ASN A N 1
ATOM 630 C CA . ASN A 1 81 ? -11.479 0.830 3.679 1.00 83.50 81 ASN A CA 1
ATOM 631 C C . ASN A 1 81 ? -10.729 0.878 2.332 1.00 83.50 81 ASN A C 1
ATOM 633 O O . ASN A 1 81 ? -10.147 -0.124 1.925 1.00 83.50 81 ASN A O 1
ATOM 637 N N . VAL A 1 82 ? -10.721 2.016 1.629 1.00 86.94 82 VAL A N 1
ATOM 638 C CA . VAL A 1 82 ? -10.000 2.169 0.359 1.00 86.94 82 VAL A CA 1
ATOM 639 C C . VAL A 1 82 ? -9.038 3.342 0.445 1.00 86.94 82 VAL A C 1
ATOM 641 O O . VAL A 1 82 ? -9.449 4.471 0.724 1.00 86.94 82 VAL A O 1
ATOM 644 N N . MET A 1 83 ? -7.770 3.074 0.143 1.00 88.75 83 MET A N 1
ATOM 645 C CA . MET A 1 83 ? -6.757 4.102 -0.089 1.00 88.75 83 MET A CA 1
ATOM 646 C C . MET A 1 83 ? -6.428 4.162 -1.579 1.00 88.75 83 MET A C 1
ATOM 648 O O . MET A 1 83 ? -6.349 3.134 -2.247 1.00 88.75 83 MET A O 1
ATOM 652 N N . ALA A 1 84 ? -6.238 5.363 -2.098 1.00 88.62 84 ALA A N 1
ATOM 653 C CA . ALA A 1 84 ? -5.803 5.615 -3.459 1.00 88.62 84 ALA A CA 1
ATOM 654 C C . ALA A 1 84 ? -4.316 5.963 -3.490 1.00 88.62 84 ALA A C 1
ATOM 656 O O . ALA A 1 84 ? -3.832 6.693 -2.626 1.00 88.62 84 ALA A O 1
ATOM 657 N N . VAL A 1 85 ? -3.614 5.478 -4.509 1.00 88.56 85 VAL A N 1
ATOM 658 C CA . VAL A 1 85 ? -2.272 5.940 -4.859 1.00 88.56 85 VAL A CA 1
ATOM 659 C C . VAL A 1 85 ? -2.406 7.160 -5.761 1.00 88.56 85 VAL A C 1
ATOM 661 O O . VAL A 1 85 ? -2.948 7.050 -6.858 1.00 88.56 85 VAL A O 1
ATOM 664 N N . CYS A 1 86 ? -1.911 8.308 -5.305 1.00 79.44 86 CYS A N 1
ATOM 665 C CA . CYS A 1 86 ? -2.009 9.573 -6.048 1.00 79.44 86 CYS A CA 1
ATOM 666 C C . CYS A 1 86 ? -0.673 10.031 -6.643 1.00 79.44 86 CYS A C 1
ATOM 668 O O . CYS A 1 86 ? -0.649 10.880 -7.523 1.00 79.44 86 CYS A O 1
ATOM 670 N N . GLU A 1 87 ? 0.448 9.484 -6.175 1.00 81.0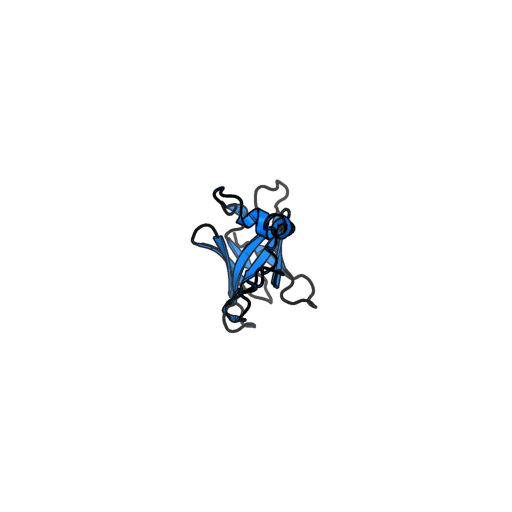0 87 GLU A N 1
ATOM 671 C CA . GLU A 1 87 ? 1.775 9.841 -6.677 1.00 81.00 87 GLU A CA 1
ATOM 672 C C . GLU A 1 87 ? 2.653 8.597 -6.750 1.00 81.00 87 GLU A C 1
ATOM 674 O O . GLU A 1 87 ? 2.704 7.830 -5.788 1.00 81.00 87 GLU A O 1
ATOM 679 N N . ILE A 1 88 ? 3.381 8.430 -7.858 1.00 80.00 88 ILE A N 1
ATOM 680 C CA . ILE A 1 88 ? 4.452 7.433 -8.003 1.00 80.00 88 ILE A CA 1
ATOM 681 C C . ILE A 1 88 ? 5.625 8.125 -8.707 1.00 80.00 88 ILE A C 1
ATOM 683 O O . ILE A 1 88 ? 5.691 8.134 -9.940 1.00 80.00 88 ILE A O 1
ATOM 687 N N . PRO A 1 89 ? 6.566 8.724 -7.952 1.00 78.94 89 PRO A N 1
ATOM 688 C CA . PRO A 1 89 ? 7.627 9.545 -8.530 1.00 78.94 89 PRO A CA 1
ATOM 689 C C . PRO A 1 89 ? 8.490 8.814 -9.564 1.00 78.94 89 PRO A C 1
ATOM 691 O O . PRO A 1 89 ? 8.883 9.423 -10.556 1.00 78.94 89 PRO A O 1
ATOM 694 N N . ALA A 1 90 ? 8.749 7.518 -9.354 1.00 75.38 90 ALA A N 1
ATOM 695 C CA . ALA A 1 90 ? 9.547 6.691 -10.262 1.00 75.38 90 ALA A CA 1
ATOM 696 C C . ALA A 1 90 ? 8.914 6.538 -11.657 1.00 75.38 90 ALA A C 1
ATOM 698 O O . ALA A 1 90 ? 9.632 6.397 -12.640 1.00 75.38 90 ALA A O 1
ATOM 699 N N . LEU A 1 91 ? 7.583 6.619 -11.748 1.00 73.62 91 LEU A N 1
ATOM 700 C CA . LEU A 1 91 ? 6.826 6.509 -12.997 1.00 73.62 91 LEU A CA 1
ATOM 701 C C . LEU A 1 91 ? 6.421 7.880 -13.565 1.00 73.62 91 LEU A C 1
ATOM 703 O O . LEU A 1 91 ? 5.706 7.955 -14.557 1.00 73.62 91 LEU A O 1
ATOM 707 N N . GLY A 1 92 ? 6.855 8.978 -12.936 1.00 71.19 92 GLY A N 1
ATOM 708 C CA . GLY A 1 92 ? 6.518 10.336 -13.364 1.00 71.19 92 GLY A CA 1
ATOM 709 C C . GLY A 1 92 ? 5.100 10.799 -13.006 1.00 71.19 92 GLY A C 1
ATOM 710 O O . GLY A 1 92 ? 4.767 11.946 -13.296 1.00 71.19 92 GLY A O 1
ATOM 711 N N . TYR A 1 93 ? 4.291 9.973 -12.332 1.00 72.94 93 TYR A N 1
ATOM 712 C CA . TYR A 1 93 ? 2.951 10.352 -11.875 1.00 72.94 93 TYR A CA 1
ATOM 713 C C . TYR A 1 93 ? 3.031 11.365 -10.729 1.00 72.94 93 TYR A C 1
ATOM 715 O O . TYR A 1 93 ? 3.568 11.063 -9.656 1.00 72.94 93 TYR A O 1
ATOM 723 N N . ARG A 1 94 ? 2.500 12.570 -10.970 1.00 63.62 94 ARG A N 1
ATOM 724 C CA . ARG A 1 94 ? 2.508 13.711 -10.034 1.00 63.62 94 ARG A CA 1
ATOM 725 C C . ARG A 1 94 ? 1.152 14.417 -9.898 1.00 63.62 94 ARG A C 1
ATOM 727 O O . ARG A 1 94 ? 1.107 15.517 -9.355 1.00 63.62 94 ARG A O 1
ATOM 734 N N . GLU A 1 95 ? 0.066 13.831 -10.396 1.00 58.25 95 GLU A N 1
ATOM 735 C CA . GLU A 1 95 ? -1.238 14.499 -10.459 1.00 58.25 95 GLU A CA 1
ATOM 736 C C . GLU A 1 95 ? -2.294 13.781 -9.615 1.00 58.25 95 GLU A C 1
ATOM 738 O O . GLU A 1 95 ? -2.447 12.567 -9.662 1.00 58.25 95 GLU A O 1
ATOM 743 N N . TYR A 1 96 ? -3.028 14.575 -8.835 1.00 57.62 96 TYR A N 1
ATOM 744 C CA . TYR A 1 96 ? -4.069 14.141 -7.901 1.00 57.62 96 TYR A CA 1
ATOM 745 C C . TYR A 1 96 ? -5.443 13.953 -8.568 1.00 57.62 96 TYR A C 1
ATOM 747 O O . TYR A 1 96 ? -6.423 13.686 -7.874 1.00 57.62 96 TYR A O 1
ATOM 755 N N . GLU A 1 97 ? -5.556 14.167 -9.880 1.00 57.41 97 GLU A N 1
ATOM 756 C CA . GLU A 1 97 ? -6.859 14.214 -10.552 1.00 57.41 97 GLU A CA 1
ATOM 757 C C . GLU A 1 97 ? -7.494 12.825 -10.666 1.00 57.41 97 GLU A C 1
ATOM 759 O O . GLU A 1 97 ? -8.692 12.689 -10.409 1.00 57.41 97 GLU A O 1
ATOM 764 N N . GLU A 1 98 ? -6.688 11.784 -10.910 1.00 66.94 98 GLU A N 1
ATOM 765 C CA . GLU A 1 98 ? -7.145 10.395 -10.949 1.00 66.94 98 GLU A CA 1
ATOM 766 C C . GLU A 1 98 ? -6.178 9.453 -10.209 1.00 66.94 98 GLU A C 1
ATOM 768 O O . GLU A 1 98 ? -4.958 9.580 -10.321 1.00 66.94 98 GLU A O 1
ATOM 773 N N . PRO A 1 99 ? -6.697 8.511 -9.400 1.00 74.25 99 PRO A N 1
ATOM 774 C CA . PRO A 1 99 ? -5.858 7.599 -8.637 1.00 74.25 99 PRO A CA 1
ATOM 775 C C . PRO A 1 99 ? -5.233 6.536 -9.546 1.00 74.25 99 PRO A C 1
ATOM 777 O O . PRO A 1 99 ? -5.956 5.787 -10.198 1.00 74.25 99 PRO A O 1
ATOM 780 N N . VAL A 1 100 ? -3.905 6.410 -9.499 1.00 79.00 100 VAL A N 1
ATOM 781 C CA . VAL A 1 100 ? -3.133 5.433 -10.291 1.00 79.00 100 VAL A CA 1
ATOM 782 C C . VAL A 1 100 ? -3.486 3.997 -9.897 1.00 79.00 100 VAL A C 1
ATOM 784 O O . VAL A 1 100 ? -3.586 3.112 -10.735 1.00 79.00 100 VAL A O 1
ATOM 787 N N . MET A 1 101 ? -3.686 3.758 -8.599 1.00 86.50 101 MET A N 1
ATOM 788 C CA . MET A 1 101 ? -4.078 2.458 -8.050 1.00 86.50 101 MET A CA 1
ATOM 789 C C . MET A 1 101 ? -4.997 2.640 -6.844 1.00 86.50 101 MET A C 1
ATOM 791 O O . MET A 1 101 ? -5.001 3.689 -6.194 1.00 86.50 101 MET A O 1
ATOM 795 N N . LYS A 1 102 ? -5.757 1.596 -6.499 1.00 89.69 102 LYS A N 1
ATOM 796 C CA . LYS A 1 102 ? -6.625 1.573 -5.311 1.00 89.69 102 LYS A CA 1
ATOM 797 C C . LYS A 1 102 ? -6.363 0.329 -4.473 1.00 89.69 102 LYS A C 1
ATOM 799 O O . LYS A 1 102 ? -6.481 -0.788 -4.963 1.00 89.69 102 LYS A O 1
ATOM 804 N N . PHE A 1 103 ? -6.058 0.543 -3.201 1.00 92.62 103 PHE A N 1
ATOM 805 C CA . PHE A 1 103 ? -5.809 -0.487 -2.202 1.00 92.62 103 PHE A CA 1
ATOM 806 C C . PHE A 1 103 ? -7.102 -0.673 -1.410 1.00 92.62 103 PHE A C 1
ATOM 808 O O . PHE A 1 103 ? -7.513 0.219 -0.664 1.00 92.62 103 PHE A O 1
ATOM 815 N N . ARG A 1 104 ? -7.771 -1.811 -1.601 1.00 93.44 104 ARG A N 1
ATOM 816 C CA . ARG A 1 104 ? -9.024 -2.167 -0.923 1.00 93.44 104 ARG A CA 1
ATOM 817 C C . ARG A 1 104 ? -8.707 -3.054 0.277 1.00 93.44 104 ARG A C 1
ATOM 819 O O . ARG A 1 104 ? -8.494 -4.253 0.118 1.00 93.44 104 ARG A O 1
ATOM 826 N N . PHE A 1 105 ? -8.650 -2.463 1.464 1.00 91.62 105 PHE A N 1
ATOM 827 C CA . PHE A 1 105 ? -8.266 -3.152 2.690 1.00 91.62 105 PHE A CA 1
ATOM 828 C C . PHE A 1 105 ? -9.348 -4.104 3.193 1.00 91.62 105 PHE A C 1
ATOM 830 O O . PHE A 1 105 ? -10.536 -3.776 3.207 1.00 91.62 105 PHE A O 1
ATOM 837 N N . VAL A 1 106 ? -8.898 -5.271 3.645 1.00 90.81 106 VAL A N 1
ATOM 838 C CA . VAL A 1 106 ? -9.715 -6.307 4.269 1.00 90.81 106 VAL A CA 1
ATOM 839 C C . VAL A 1 106 ? -9.573 -6.155 5.786 1.00 90.81 106 VAL A C 1
ATOM 841 O O . VAL A 1 106 ? -8.473 -6.360 6.310 1.00 90.81 106 VAL A O 1
ATOM 844 N N . PRO A 1 107 ? -10.628 -5.720 6.494 1.00 86.38 107 PRO A N 1
ATOM 845 C CA . PRO A 1 107 ? -10.637 -5.757 7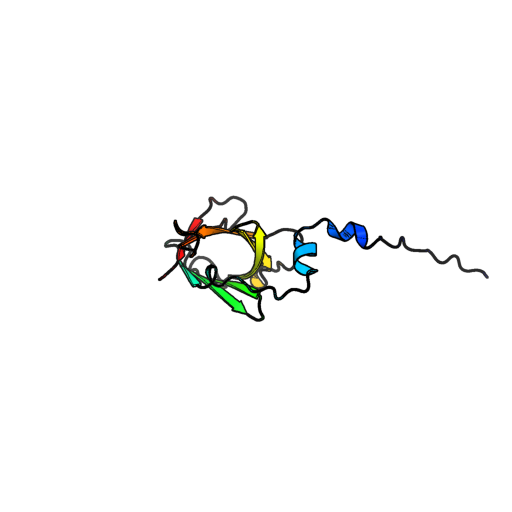.947 1.00 86.38 107 PRO A CA 1
ATOM 846 C C . PRO A 1 107 ? -10.776 -7.200 8.463 1.00 86.38 107 PRO A C 1
ATOM 848 O O . PRO A 1 107 ? -11.259 -8.069 7.739 1.00 86.38 107 PRO A O 1
ATOM 851 N N . ASP A 1 108 ? -10.380 -7.447 9.710 1.00 82.44 108 ASP A N 1
ATOM 852 C CA . ASP A 1 108 ? -10.772 -8.654 10.444 1.00 82.44 108 ASP A CA 1
ATOM 853 C C . ASP A 1 108 ? -12.275 -8.650 10.787 1.00 82.44 108 ASP A C 1
ATOM 855 O O . ASP A 1 108 ? -12.981 -7.661 10.566 1.00 82.44 108 ASP A O 1
ATOM 859 N N . ASP A 1 109 ? -12.778 -9.771 11.316 1.00 78.62 109 ASP A N 1
ATOM 860 C CA . ASP A 1 109 ? -14.207 -9.961 11.620 1.00 78.62 109 ASP A CA 1
ATOM 861 C C . ASP A 1 109 ? -14.754 -8.922 12.617 1.00 78.62 109 ASP A C 1
ATOM 863 O O . ASP A 1 109 ? -15.938 -8.579 12.583 1.00 78.62 109 ASP A O 1
ATOM 867 N N . GLU A 1 110 ? -13.888 -8.388 13.482 1.00 73.69 110 GLU A N 1
ATOM 868 C CA . GLU A 1 110 ? -14.217 -7.362 14.479 1.00 73.69 110 GLU A CA 1
ATOM 869 C C . GLU A 1 110 ? -14.017 -5.926 13.950 1.00 73.69 110 GLU A C 1
ATOM 871 O O . GLU A 1 110 ? -14.391 -4.956 14.608 1.00 73.69 110 GLU A O 1
ATOM 876 N N . ALA A 1 111 ? -13.487 -5.775 12.730 1.00 72.38 111 ALA A N 1
ATOM 877 C CA . ALA A 1 111 ? -13.115 -4.511 12.096 1.00 72.38 111 ALA A CA 1
ATOM 878 C C . ALA A 1 111 ? -12.128 -3.644 12.900 1.00 72.38 111 ALA A C 1
ATOM 880 O O . ALA A 1 111 ? -12.074 -2.422 12.725 1.00 72.38 111 ALA A O 1
ATOM 881 N N . GLU A 1 112 ? -11.323 -4.278 13.750 1.00 72.06 112 GLU A N 1
ATOM 882 C CA . GLU A 1 112 ? -10.310 -3.632 14.581 1.00 72.06 112 GLU A CA 1
ATOM 883 C C . GLU A 1 112 ? -8.943 -3.590 13.891 1.00 72.06 112 GLU A C 1
ATOM 885 O O . GLU A 1 112 ? -8.146 -2.672 14.120 1.00 72.06 112 GLU A O 1
ATOM 890 N N . LYS A 1 113 ? -8.659 -4.568 13.023 1.00 82.19 113 LYS A N 1
ATOM 891 C CA . LYS A 1 113 ? -7.369 -4.707 12.339 1.00 82.19 113 LYS A CA 1
ATOM 892 C C . LYS A 1 113 ? -7.559 -4.928 10.851 1.00 82.19 113 LYS A C 1
ATOM 894 O O . LYS A 1 113 ? -8.613 -5.319 10.376 1.00 82.19 113 LYS A O 1
ATOM 899 N N . VAL A 1 114 ? -6.494 -4.669 10.104 1.00 89.12 114 VAL A N 1
ATOM 900 C CA . VAL A 1 114 ? -6.395 -4.995 8.681 1.00 89.12 114 VAL A CA 1
ATOM 901 C C . VAL A 1 114 ? -5.610 -6.291 8.548 1.00 89.12 114 VAL A C 1
ATOM 903 O O . VAL A 1 114 ? -4.499 -6.373 9.071 1.00 89.12 114 VAL A O 1
ATOM 906 N N . THR A 1 115 ? -6.162 -7.259 7.824 1.00 91.44 115 THR A N 1
ATOM 907 C CA . THR A 1 115 ? -5.539 -8.564 7.541 1.00 91.44 115 THR A CA 1
ATOM 908 C C . THR A 1 115 ? -4.874 -8.608 6.167 1.00 91.44 115 THR A C 1
ATOM 910 O O . THR A 1 115 ? -3.978 -9.413 5.938 1.00 91.44 115 THR A O 1
ATOM 913 N N . GLY A 1 116 ? -5.249 -7.705 5.261 1.00 93.75 116 GLY A N 1
ATOM 914 C CA . GLY A 1 116 ? -4.669 -7.608 3.926 1.00 93.75 116 GLY A CA 1
ATOM 915 C C . GLY A 1 116 ? -5.320 -6.520 3.081 1.00 93.75 116 GLY A C 1
ATOM 916 O O . GLY A 1 116 ? -6.098 -5.705 3.585 1.00 93.75 116 GLY A O 1
ATOM 917 N N . PHE A 1 117 ? -5.019 -6.503 1.787 1.00 95.19 117 PHE A N 1
ATOM 918 C CA . PHE A 1 117 ? -5.728 -5.675 0.815 1.00 95.19 117 PHE A CA 1
ATOM 919 C C . PHE A 1 117 ? -5.683 -6.257 -0.595 1.00 95.19 117 PHE A C 1
ATOM 921 O O . PHE A 1 117 ? -4.725 -6.919 -0.983 1.00 95.19 117 PHE A O 1
ATOM 928 N N . TRP A 1 118 ? -6.713 -5.938 -1.375 1.00 95.12 118 TRP A N 1
ATOM 929 C CA . TRP A 1 118 ? -6.749 -6.173 -2.814 1.00 95.12 118 TRP A CA 1
ATOM 930 C C . TRP A 1 118 ? -6.269 -4.935 -3.565 1.00 95.12 118 TRP A C 1
ATOM 932 O O . TRP A 1 118 ? -6.701 -3.822 -3.253 1.00 95.12 118 TRP A O 1
ATOM 942 N N . VAL A 1 119 ? -5.434 -5.117 -4.582 1.00 92.06 119 VAL A N 1
ATOM 943 C CA . VAL A 1 119 ? -4.964 -4.039 -5.462 1.00 92.06 119 VAL A CA 1
ATOM 944 C C . VAL A 1 119 ? -4.959 -4.504 -6.915 1.00 92.06 119 VAL A C 1
ATOM 946 O O . VAL A 1 119 ? -4.702 -5.667 -7.192 1.00 92.06 119 VAL A O 1
ATOM 949 N N . ASN A 1 120 ? -5.268 -3.601 -7.839 1.00 87.88 120 ASN A N 1
ATOM 950 C CA . ASN A 1 120 ? -5.021 -3.783 -9.268 1.00 87.88 120 ASN A CA 1
ATOM 951 C C . ASN A 1 120 ? -3.714 -3.039 -9.574 1.00 87.88 120 ASN A C 1
ATOM 953 O O . ASN A 1 120 ? -3.630 -1.848 -9.266 1.00 87.88 120 ASN A O 1
ATOM 957 N N . LEU A 1 121 ? -2.688 -3.738 -10.066 1.00 78.44 121 LEU A N 1
ATOM 958 C CA . LEU A 1 121 ? -1.360 -3.144 -10.306 1.00 78.44 121 LEU A CA 1
ATOM 959 C C . LEU A 1 121 ? -1.283 -2.397 -11.648 1.00 78.44 121 LEU A C 1
ATOM 961 O O . LEU A 1 121 ? -0.400 -1.566 -11.841 1.00 78.44 121 LEU A O 1
ATOM 965 N N . ASP A 1 122 ? -2.245 -2.655 -12.529 1.00 72.88 122 ASP A N 1
ATOM 966 C CA . ASP A 1 122 ? -2.500 -1.948 -13.782 1.00 72.88 122 ASP A CA 1
ATOM 967 C C . ASP A 1 122 ? -4.021 -1.938 -14.068 1.00 72.88 122 ASP A C 1
ATOM 969 O O . ASP A 1 122 ? -4.803 -2.540 -13.325 1.00 72.88 122 ASP A O 1
ATOM 973 N N . GLU A 1 123 ? -4.461 -1.233 -15.114 1.00 69.50 123 GLU A N 1
ATOM 974 C CA . GLU A 1 123 ? -5.889 -1.066 -15.436 1.00 69.50 123 GLU A CA 1
ATOM 975 C C . GLU A 1 123 ? -6.586 -2.345 -15.934 1.00 69.50 123 GLU A C 1
ATOM 977 O O . GLU A 1 123 ? -7.803 -2.467 -15.784 1.00 69.50 123 GLU A O 1
ATOM 982 N N . GLU A 1 124 ? -5.843 -3.294 -16.509 1.00 75.38 124 GLU A N 1
ATOM 983 C CA . GLU A 1 124 ? -6.393 -4.497 -17.157 1.00 75.38 124 GLU A CA 1
ATOM 984 C C . GLU A 1 124 ? -6.231 -5.772 -16.304 1.00 75.38 124 GLU A C 1
ATOM 986 O O . GLU A 1 124 ? -6.791 -6.820 -16.631 1.00 75.38 124 GLU A O 1
ATOM 991 N N . SER A 1 125 ? -5.495 -5.691 -15.195 1.00 76.12 125 SER A N 1
ATOM 992 C CA . SER A 1 125 ? -5.168 -6.810 -14.311 1.00 76.12 125 SER A CA 1
ATOM 993 C C . SER A 1 125 ? -6.310 -7.192 -13.378 1.00 76.12 125 SER A C 1
ATOM 995 O O . SER A 1 125 ? -7.063 -6.355 -12.867 1.00 76.12 125 SER A O 1
ATOM 997 N N . GLU A 1 126 ? -6.404 -8.490 -13.082 1.00 86.62 126 GLU A N 1
ATOM 998 C CA . GLU A 1 126 ? -7.242 -8.970 -11.988 1.00 86.62 126 GLU A CA 1
ATOM 999 C C . GLU A 1 126 ? -6.719 -8.449 -10.635 1.00 86.62 126 GLU A C 1
ATOM 1001 O O . GLU A 1 126 ? -5.510 -8.277 -10.458 1.00 86.62 126 GLU A O 1
ATOM 1006 N N . PRO A 1 127 ? -7.605 -8.188 -9.653 1.00 90.12 127 PRO A N 1
ATOM 1007 C CA . PRO A 1 127 ? -7.169 -7.776 -8.327 1.00 90.12 127 PRO A CA 1
ATOM 1008 C C . PRO A 1 127 ? -6.300 -8.854 -7.673 1.00 90.12 127 PRO A C 1
ATOM 1010 O O . PRO A 1 127 ? -6.705 -10.010 -7.573 1.00 90.12 127 PRO A O 1
ATOM 1013 N N . VAL A 1 128 ? -5.152 -8.453 -7.135 1.00 92.31 128 VAL A N 1
ATOM 1014 C CA . VAL A 1 128 ? -4.235 -9.326 -6.396 1.00 92.31 128 VAL A CA 1
ATOM 1015 C C . VAL A 1 128 ? -4.328 -9.055 -4.898 1.00 92.31 128 VAL A C 1
ATOM 1017 O O . VAL A 1 128 ? -4.437 -7.902 -4.470 1.00 92.31 128 VAL A O 1
ATOM 1020 N N . LEU A 1 129 ? -4.311 -10.120 -4.093 1.00 95.62 129 LEU A N 1
ATOM 1021 C CA . LEU A 1 129 ? -4.359 -10.037 -2.632 1.00 95.62 129 LEU A CA 1
ATOM 1022 C C . LEU A 1 129 ? -2.946 -9.973 -2.056 1.00 95.62 129 LEU A C 1
ATOM 1024 O O . LEU A 1 129 ? -2.122 -10.846 -2.325 1.00 95.62 129 LEU A O 1
ATOM 1028 N N . PHE A 1 130 ? -2.700 -8.979 -1.212 1.00 95.88 130 PHE A N 1
ATOM 1029 C CA . PHE A 1 130 ? -1.541 -8.924 -0.332 1.00 95.88 130 PHE A CA 1
ATOM 1030 C C . PHE A 1 130 ? -1.991 -9.159 1.112 1.00 95.88 130 PHE A C 1
ATOM 1032 O O . PHE A 1 130 ? -2.846 -8.435 1.628 1.00 95.88 130 PHE A O 1
ATOM 1039 N N . GLU A 1 131 ? -1.406 -10.155 1.771 1.00 96.69 131 GLU A N 1
ATOM 1040 C CA . GLU A 1 131 ? -1.717 -10.528 3.155 1.00 96.69 131 GLU A CA 1
ATOM 1041 C C . GLU A 1 131 ? -0.739 -9.865 4.120 1.00 96.69 131 GLU A C 1
ATOM 1043 O O . GLU A 1 131 ? 0.452 -9.750 3.828 1.00 96.69 131 GLU A O 1
ATOM 1048 N N . LYS A 1 132 ? -1.224 -9.410 5.275 1.00 93.81 132 LYS A N 1
ATOM 1049 C CA . LYS A 1 132 ? -0.386 -8.759 6.283 1.00 93.81 132 LYS A CA 1
ATOM 1050 C C . LYS A 1 132 ? 0.535 -9.785 6.944 1.00 93.81 132 LYS A C 1
ATOM 1052 O O . LYS A 1 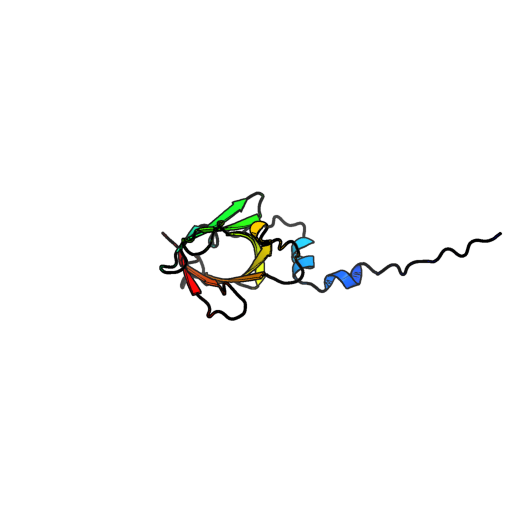132 ? 0.081 -10.837 7.378 1.00 93.81 132 LYS A O 1
ATOM 1057 N N . LEU A 1 133 ? 1.821 -9.459 7.039 1.00 90.19 133 LEU A N 1
ATOM 1058 C CA . LEU A 1 133 ? 2.782 -10.221 7.830 1.00 90.19 133 LEU A CA 1
ATOM 1059 C C . LEU A 1 133 ? 2.622 -9.821 9.304 1.00 90.19 133 LEU A C 1
ATOM 1061 O O . LEU A 1 133 ? 2.620 -8.625 9.609 1.00 90.19 133 LEU A O 1
ATOM 1065 N N . GLU A 1 134 ? 2.434 -10.820 10.171 1.00 73.75 134 GLU A N 1
ATOM 1066 C CA . GLU A 1 134 ? 2.244 -10.665 11.625 1.00 73.75 134 GLU A CA 1
ATOM 1067 C C . GLU A 1 134 ? 3.409 -9.955 12.330 1.00 73.75 134 GLU A C 1
ATOM 1069 O O . GLU A 1 134 ? 4.586 -10.232 11.992 1.00 73.75 134 GLU A O 1
#

Sequence (134 aa):
MVSKTHEQPIIDASELTSNPLSQALGAKSSWYAPAPYRGTFKNADYGTITITEREGKLWFNLQSSEVDPDLTGLLLPWSRNVMAVCEIPALGYREYEEPVMKFRFVPDDEAEKVTGFWVNLDEESEPVLFEKLE

Foldseek 3Di:
DDDDDPPDPPPDCVVVPPDVVVVVVPDPDQLQDDPQVAAWWADPQQGIWGWDDDPSWIKIWGDGPVDPPTWIFTWDDDDVQKTFTQDTVVVPRDGNPDGQKIWRFDAPPVNPHTQWTWIDNHDPDDTDIIGGDD

Organism: NCBI:txid329046

Secondary structure (DSSP, 8-state):
------------TTGGG--HHHHHHH--S-----GGG-EEEEETTTEEEEEEEETTEEEEEEE-SSSSS-EEEEEEEEETTEEEEEEBGGGTB--SSS-SEEEEEEE-TTSSSEEEEEE-SSSSSPPEEEEEP-

Radius of gyration: 19.02 Å; chains: 1; bounding box: 30×72×39 Å

pLDDT: mean 74.02, std 19.85, range [36.09, 96.69]